Protein AF-A0A1E4FA05-F1 (afdb_monomer)

Structure (mmCIF, N/CA/C/O backbone):
data_AF-A0A1E4FA05-F1
#
_entry.id   AF-A0A1E4FA05-F1
#
loop_
_atom_site.group_PDB
_atom_site.id
_atom_site.type_symbol
_atom_site.label_atom_id
_atom_site.label_alt_id
_atom_site.label_comp_id
_atom_site.label_asym_id
_atom_site.label_entity_id
_atom_site.label_seq_id
_atom_site.pdbx_PDB_ins_code
_atom_site.Cartn_x
_atom_site.Cartn_y
_atom_site.Cartn_z
_atom_site.occupancy
_atom_site.B_iso_or_equiv
_atom_site.auth_seq_id
_atom_site.auth_comp_id
_atom_site.auth_asym_id
_atom_site.auth_atom_id
_atom_site.pdbx_PDB_model_num
ATOM 1 N N . MET A 1 1 ? 13.348 -15.267 -19.308 1.00 43.72 1 MET A N 1
ATOM 2 C CA . MET A 1 1 ? 12.447 -14.353 -20.042 1.00 43.72 1 MET A CA 1
ATOM 3 C C . MET A 1 1 ? 11.616 -13.622 -19.008 1.00 43.72 1 MET A C 1
ATOM 5 O O . MET A 1 1 ? 10.873 -14.289 -18.301 1.00 43.72 1 MET A O 1
ATOM 9 N N . ASN A 1 2 ? 11.771 -12.304 -18.876 1.00 50.09 2 ASN A N 1
ATOM 10 C CA . ASN A 1 2 ? 10.857 -11.517 -18.050 1.00 50.09 2 ASN A CA 1
ATOM 11 C C . ASN A 1 2 ? 9.507 -11.439 -18.750 1.00 50.09 2 ASN A C 1
ATOM 13 O O . ASN A 1 2 ? 9.414 -10.921 -19.860 1.00 50.09 2 ASN A O 1
ATOM 17 N N . LEU A 1 3 ? 8.483 -11.995 -18.111 1.00 66.06 3 LEU A N 1
ATOM 18 C CA . LEU A 1 3 ? 7.109 -11.980 -18.610 1.00 66.06 3 LEU A CA 1
ATOM 19 C C . LEU A 1 3 ? 6.397 -10.646 -18.332 1.00 66.06 3 LEU A C 1
ATOM 21 O O . LEU A 1 3 ? 5.306 -10.426 -18.853 1.00 66.06 3 LEU A O 1
ATOM 25 N N . HIS A 1 4 ? 7.005 -9.751 -17.546 1.00 74.75 4 HIS A N 1
ATOM 26 C CA . HIS A 1 4 ? 6.393 -8.495 -17.121 1.00 74.75 4 HIS A CA 1
ATOM 27 C C . HIS A 1 4 ? 7.036 -7.281 -17.803 1.00 74.75 4 HIS A C 1
ATOM 29 O O . HIS A 1 4 ? 8.254 -7.254 -17.997 1.00 74.75 4 HIS A O 1
ATOM 35 N N . PRO A 1 5 ? 6.229 -6.272 -18.187 1.00 79.50 5 PRO A N 1
ATOM 36 C CA . PRO A 1 5 ? 6.734 -5.076 -18.844 1.00 79.50 5 PRO A CA 1
ATOM 37 C C . PRO A 1 5 ? 7.688 -4.306 -17.920 1.00 79.50 5 PRO A C 1
ATOM 39 O O . PRO A 1 5 ? 7.493 -4.314 -16.702 1.00 79.50 5 PRO A O 1
ATOM 42 N N . PRO A 1 6 ? 8.690 -3.607 -18.480 1.00 86.06 6 PRO A N 1
ATOM 43 C CA . PRO A 1 6 ? 9.590 -2.796 -17.681 1.00 86.06 6 PRO A CA 1
ATOM 44 C C . PRO A 1 6 ? 8.830 -1.674 -16.958 1.00 86.06 6 PRO A C 1
ATOM 46 O O . PRO A 1 6 ? 7.939 -1.027 -17.523 1.00 86.06 6 PRO A O 1
ATOM 49 N N . LEU A 1 7 ? 9.195 -1.429 -15.704 1.00 88.94 7 LEU A N 1
ATOM 50 C CA . LEU A 1 7 ? 8.669 -0.360 -14.877 1.00 88.94 7 LEU A CA 1
ATOM 51 C C . LEU A 1 7 ? 9.199 0.978 -15.385 1.00 88.94 7 LEU A C 1
ATOM 53 O O . LEU A 1 7 ? 10.397 1.193 -15.548 1.00 88.94 7 LEU A O 1
ATOM 57 N N . SER A 1 8 ? 8.282 1.917 -15.609 1.00 91.00 8 SER A N 1
ATOM 58 C CA . SER A 1 8 ? 8.670 3.302 -15.879 1.00 91.00 8 SER A CA 1
ATOM 59 C C . SER A 1 8 ? 9.271 3.950 -14.620 1.00 91.00 8 SER A C 1
ATOM 61 O O . SER A 1 8 ? 8.895 3.562 -13.510 1.00 91.00 8 SER A O 1
ATOM 63 N N . PRO A 1 9 ? 10.089 5.013 -14.745 1.00 89.75 9 PRO A N 1
ATOM 64 C CA . PRO A 1 9 ? 10.597 5.761 -13.589 1.00 89.75 9 PRO A CA 1
ATOM 65 C C . PRO A 1 9 ? 9.492 6.228 -12.629 1.00 89.75 9 PRO A C 1
ATOM 67 O O . PRO A 1 9 ? 9.655 6.221 -11.412 1.00 89.75 9 PRO A O 1
ATOM 70 N N . ARG A 1 10 ? 8.315 6.572 -13.170 1.00 90.50 10 ARG A N 1
ATOM 71 C CA . ARG A 1 10 ? 7.137 6.935 -12.374 1.00 90.50 10 ARG A CA 1
ATOM 72 C C . ARG A 1 10 ? 6.572 5.752 -11.585 1.00 90.50 10 ARG A C 1
ATOM 74 O O . ARG A 1 10 ? 6.133 5.949 -10.456 1.00 90.50 10 ARG A O 1
ATOM 81 N N . ALA A 1 11 ? 6.555 4.556 -12.171 1.00 90.94 11 ALA A N 1
ATOM 82 C CA . ALA A 1 11 ? 6.106 3.346 -11.487 1.00 90.94 11 ALA A CA 1
ATOM 83 C C . ALA A 1 11 ? 7.082 2.947 -10.372 1.00 90.94 11 ALA A C 1
ATOM 85 O O . ALA A 1 11 ? 6.628 2.645 -9.276 1.00 90.94 11 ALA A O 1
ATOM 86 N N . LEU A 1 12 ? 8.394 3.058 -10.611 1.00 91.94 12 LEU A N 1
ATOM 87 C CA . LEU A 1 12 ? 9.427 2.843 -9.591 1.00 91.94 12 LEU A CA 1
ATOM 88 C C . LEU A 1 12 ? 9.263 3.804 -8.406 1.00 91.94 12 LEU A C 1
ATOM 90 O O . LEU A 1 12 ? 9.157 3.370 -7.264 1.00 91.94 12 LEU A O 1
ATOM 94 N N . ALA A 1 13 ? 9.146 5.109 -8.670 1.00 90.44 13 ALA A N 1
ATOM 95 C CA . ALA A 1 13 ? 8.904 6.096 -7.618 1.00 90.44 13 ALA A CA 1
ATOM 96 C C . ALA A 1 13 ? 7.572 5.857 -6.881 1.00 90.44 13 ALA A C 1
ATOM 98 O O . ALA A 1 13 ? 7.475 6.070 -5.673 1.00 90.44 13 ALA A O 1
ATOM 99 N N . GLY A 1 14 ? 6.536 5.417 -7.604 1.00 91.88 14 GLY A N 1
ATOM 100 C CA . GLY A 1 14 ? 5.247 5.042 -7.024 1.00 91.88 14 GLY A CA 1
ATOM 101 C C . GLY A 1 14 ? 5.350 3.831 -6.098 1.00 91.88 14 GLY A C 1
ATOM 102 O O . GLY A 1 14 ? 4.771 3.852 -5.015 1.00 91.88 14 GLY A O 1
ATOM 103 N N . TYR A 1 15 ? 6.119 2.820 -6.500 1.00 94.00 15 TYR A N 1
ATOM 104 C CA . TYR A 1 15 ? 6.408 1.634 -5.705 1.00 94.00 15 TYR A CA 1
ATOM 105 C C . TYR A 1 15 ? 7.166 1.981 -4.418 1.00 94.00 15 TYR A C 1
ATOM 107 O O . TYR A 1 15 ? 6.700 1.610 -3.345 1.00 94.00 15 TYR A O 1
ATOM 115 N N . TRP A 1 16 ? 8.253 2.758 -4.487 1.00 92.62 16 TRP A N 1
ATOM 116 C CA . TRP A 1 16 ? 9.019 3.122 -3.287 1.00 92.62 16 TRP A CA 1
ATOM 117 C C . TRP A 1 16 ? 8.167 3.882 -2.268 1.00 92.62 16 TRP A C 1
ATOM 119 O O . TRP A 1 16 ? 8.150 3.539 -1.090 1.00 92.62 16 TRP A O 1
ATOM 129 N N . ARG A 1 17 ? 7.373 4.858 -2.729 1.00 92.56 17 ARG A N 1
ATOM 130 C CA . ARG A 1 17 ? 6.427 5.583 -1.865 1.00 92.56 17 ARG A CA 1
ATOM 131 C C . ARG A 1 17 ? 5.381 4.662 -1.247 1.00 92.56 17 ARG A C 1
ATOM 133 O O . ARG A 1 17 ? 5.028 4.838 -0.088 1.00 92.56 17 ARG A O 1
ATOM 140 N N . LEU A 1 18 ? 4.856 3.714 -2.026 1.00 94.75 18 LEU A N 1
ATOM 141 C CA . LEU A 1 18 ? 3.887 2.743 -1.528 1.00 94.75 18 LEU A CA 1
ATOM 142 C C . LEU A 1 18 ? 4.509 1.850 -0.451 1.00 94.75 18 LEU A C 1
ATOM 144 O O . LEU A 1 18 ? 3.862 1.604 0.561 1.00 94.75 18 LEU A O 1
ATOM 148 N N . ARG A 1 19 ? 5.751 1.403 -0.655 1.00 94.56 19 ARG A N 1
ATOM 149 C CA . ARG A 1 19 ? 6.468 0.546 0.286 1.00 94.56 19 ARG A CA 1
ATOM 150 C C . ARG A 1 19 ? 6.704 1.225 1.632 1.00 94.56 19 ARG A C 1
ATOM 152 O O . ARG A 1 19 ? 6.283 0.665 2.633 1.00 94.56 19 ARG A O 1
ATOM 159 N N . VAL A 1 20 ? 7.228 2.457 1.644 1.00 94.62 20 VAL A N 1
ATOM 160 C CA . VAL A 1 20 ? 7.412 3.242 2.887 1.00 94.62 20 VAL A CA 1
ATOM 161 C C . VAL A 1 20 ? 6.122 3.314 3.710 1.00 94.62 20 VAL A C 1
ATOM 163 O O . VAL A 1 20 ? 6.132 3.109 4.918 1.00 94.62 20 VAL A O 1
ATOM 166 N N . GLU A 1 21 ? 4.993 3.591 3.059 1.00 94.81 21 GLU A N 1
ATOM 167 C CA . GLU A 1 21 ? 3.702 3.749 3.738 1.00 94.81 21 GLU A CA 1
ATOM 168 C C . GLU A 1 21 ? 3.164 2.419 4.288 1.00 94.81 21 GLU A C 1
ATOM 170 O O . GLU A 1 21 ? 2.607 2.368 5.385 1.00 94.81 21 GLU A O 1
ATOM 175 N N . VAL A 1 22 ? 3.332 1.326 3.538 1.00 95.31 22 VAL A N 1
ATOM 176 C CA . VAL A 1 22 ? 2.930 -0.014 3.990 1.00 95.31 22 VAL A CA 1
ATOM 177 C C . VAL A 1 22 ? 3.798 -0.473 5.162 1.00 95.31 22 VAL A C 1
ATOM 179 O O . VAL A 1 22 ? 3.251 -0.994 6.135 1.00 95.31 22 VAL A O 1
ATOM 182 N N . ASP A 1 23 ? 5.106 -0.223 5.111 1.00 94.50 23 ASP A N 1
ATOM 183 C CA . ASP A 1 23 ? 6.044 -0.559 6.186 1.00 94.50 23 ASP A CA 1
ATOM 184 C C . ASP A 1 23 ? 5.759 0.271 7.450 1.00 94.50 23 ASP A C 1
ATOM 186 O O . ASP A 1 23 ? 5.759 -0.264 8.558 1.00 94.50 23 ASP A O 1
ATOM 190 N N . ALA A 1 24 ? 5.398 1.551 7.300 1.00 93.31 24 ALA A N 1
ATOM 191 C CA . ALA A 1 24 ? 4.965 2.396 8.413 1.00 93.31 24 ALA A CA 1
ATOM 192 C C . ALA A 1 24 ? 3.676 1.884 9.081 1.00 93.31 24 ALA A C 1
ATOM 194 O O . ALA A 1 24 ? 3.544 1.926 10.304 1.00 93.31 24 ALA A O 1
ATOM 195 N N . PHE A 1 25 ? 2.712 1.372 8.310 1.00 92.75 25 PHE A N 1
ATOM 196 C CA . PHE A 1 25 ? 1.532 0.740 8.902 1.00 92.75 25 PHE A CA 1
ATOM 197 C C . PHE A 1 25 ? 1.860 -0.594 9.575 1.00 92.75 25 PHE A C 1
ATOM 199 O O . PHE A 1 25 ? 1.314 -0.879 10.642 1.00 92.75 25 PHE A O 1
ATOM 206 N N . ALA A 1 26 ? 2.735 -1.402 8.975 1.00 92.19 26 ALA A N 1
ATOM 207 C CA . ALA A 1 26 ? 3.156 -2.679 9.538 1.00 92.19 26 ALA A CA 1
ATOM 208 C C . ALA A 1 26 ? 3.887 -2.496 10.879 1.00 92.19 26 ALA A C 1
ATOM 210 O O . ALA A 1 26 ? 3.526 -3.157 11.852 1.00 92.19 26 ALA A O 1
ATOM 211 N N . SER A 1 27 ? 4.816 -1.539 10.978 1.00 90.88 27 SER A N 1
ATOM 212 C CA . SER A 1 27 ? 5.554 -1.268 12.221 1.00 90.88 27 SER A CA 1
ATOM 213 C C . SER A 1 27 ? 4.633 -0.849 13.369 1.00 90.88 27 SER A C 1
ATOM 215 O O . SER A 1 27 ? 4.761 -1.333 14.491 1.00 90.88 27 SER A O 1
ATOM 217 N N . VAL A 1 28 ? 3.611 -0.031 13.093 1.00 87.62 28 VAL A N 1
ATOM 218 C CA . VAL A 1 28 ? 2.603 0.347 14.098 1.00 87.62 28 VAL A CA 1
ATOM 219 C C . VAL A 1 28 ? 1.834 -0.873 14.621 1.00 87.62 28 VAL A C 1
ATOM 221 O O . VAL A 1 28 ? 1.500 -0.926 15.810 1.00 87.62 28 VAL A O 1
ATOM 224 N N . LEU A 1 29 ? 1.546 -1.852 13.759 1.00 87.81 29 LEU A N 1
ATOM 225 C CA . LEU A 1 29 ? 0.867 -3.087 14.154 1.00 87.81 29 LEU A CA 1
ATOM 226 C C . LEU A 1 29 ? 1.753 -3.995 15.011 1.00 87.81 29 LEU A C 1
ATOM 228 O O . LEU A 1 29 ? 1.245 -4.607 15.954 1.00 87.81 29 LEU A O 1
ATOM 232 N N . GLU A 1 30 ? 3.046 -4.060 14.704 1.00 85.50 30 GLU A N 1
ATOM 233 C CA . GLU A 1 30 ? 4.023 -4.883 15.421 1.00 85.50 30 GLU A CA 1
ATOM 234 C C . GLU A 1 30 ? 4.372 -4.290 16.794 1.00 85.50 30 GLU A C 1
ATOM 236 O O . GLU A 1 30 ? 4.284 -4.988 17.809 1.00 85.50 30 GLU A O 1
ATOM 241 N N . ASP A 1 31 ? 4.664 -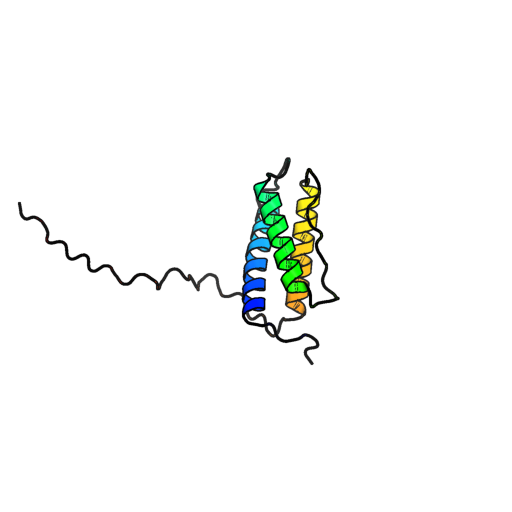2.988 16.851 1.00 80.75 31 ASP A N 1
ATOM 242 C CA . ASP A 1 31 ? 5.212 -2.342 18.047 1.00 80.75 31 ASP A CA 1
ATOM 243 C C . ASP A 1 31 ? 4.148 -1.911 19.058 1.00 80.75 31 ASP A C 1
ATOM 245 O O . ASP A 1 31 ? 4.375 -1.940 20.270 1.00 80.75 31 ASP A O 1
ATOM 249 N N . ARG A 1 32 ? 2.982 -1.449 18.583 1.00 77.38 32 ARG A N 1
ATOM 250 C CA . ARG A 1 32 ? 2.044 -0.690 19.432 1.00 77.38 32 ARG A CA 1
ATOM 251 C C . ARG A 1 32 ? 0.722 -1.375 19.721 1.00 77.38 32 ARG A C 1
ATOM 253 O O . ARG A 1 32 ? -0.020 -0.855 20.551 1.00 77.38 32 ARG A O 1
ATOM 260 N N . LYS A 1 33 ? 0.426 -2.510 19.074 1.00 75.31 33 LYS A N 1
ATOM 261 C CA . LYS A 1 33 ? -0.843 -3.260 19.208 1.00 75.31 33 LYS A CA 1
ATOM 262 C C . LYS A 1 33 ? -2.050 -2.314 19.344 1.00 75.31 33 LYS A C 1
ATOM 264 O O . LYS A 1 33 ? -2.662 -2.252 20.416 1.00 75.31 33 LYS A O 1
ATOM 269 N N . PRO A 1 34 ? -2.360 -1.529 18.296 1.00 74.88 34 PRO A N 1
ATOM 270 C CA . PRO A 1 34 ? -3.356 -0.472 18.398 1.00 74.88 34 PRO A CA 1
ATOM 271 C C . PRO A 1 34 ? -4.708 -1.046 18.830 1.00 74.88 34 PRO A C 1
ATOM 273 O O . PRO A 1 34 ? -5.082 -2.149 18.427 1.00 74.88 34 PRO A O 1
ATOM 276 N N . SER A 1 35 ? -5.442 -0.299 19.654 1.00 79.75 35 SER A N 1
ATOM 277 C CA . SER A 1 35 ? -6.766 -0.692 20.141 1.00 79.75 35 SER A CA 1
ATOM 278 C C . SER A 1 35 ? -7.757 0.464 20.019 1.00 79.75 35 SER A C 1
ATOM 280 O O . SER A 1 35 ? -7.368 1.631 20.042 1.00 79.75 35 SER A O 1
ATOM 282 N N . GLY A 1 36 ? -9.042 0.127 19.889 1.00 78.25 36 GLY A N 1
ATOM 283 C CA . GLY A 1 36 ? -10.127 1.096 19.731 1.00 78.25 36 GLY A CA 1
ATOM 284 C C . GLY A 1 36 ? -10.557 1.314 18.278 1.00 78.25 36 GLY A C 1
ATOM 285 O O . GLY A 1 36 ? -10.246 0.522 17.388 1.00 78.25 36 GLY A O 1
ATOM 286 N N . ALA A 1 37 ? -11.341 2.370 18.063 1.00 81.12 37 ALA A N 1
ATOM 287 C CA . ALA A 1 37 ? -11.780 2.778 16.733 1.00 81.12 37 ALA A CA 1
ATOM 288 C C . ALA A 1 37 ? -10.651 3.509 15.999 1.00 81.12 37 ALA A C 1
ATOM 290 O O . ALA A 1 37 ? -9.920 4.298 16.601 1.00 81.12 37 ALA A O 1
ATOM 291 N N . LEU A 1 38 ? -10.533 3.282 14.692 1.00 85.31 38 LEU A N 1
ATOM 292 C CA . LEU A 1 38 ? -9.580 4.018 13.872 1.00 85.31 38 LEU A CA 1
ATOM 293 C C . LEU A 1 38 ? -10.035 5.462 13.696 1.00 85.31 38 LEU A C 1
ATOM 295 O O . LEU A 1 38 ? -11.194 5.735 13.379 1.00 85.31 38 LEU A O 1
ATOM 299 N N . GLY A 1 39 ? -9.095 6.387 13.866 1.00 86.94 39 GLY A N 1
ATOM 300 C CA . GLY A 1 39 ? -9.332 7.790 13.568 1.00 86.94 39 GLY A CA 1
ATOM 301 C C . GLY A 1 39 ? -9.531 8.015 12.070 1.00 86.94 39 GLY A C 1
ATOM 302 O O . GLY A 1 39 ? -8.945 7.322 11.237 1.00 86.94 39 GLY A O 1
ATOM 303 N N . HIS A 1 40 ? -10.308 9.045 11.732 1.00 87.94 40 HIS A N 1
ATOM 304 C CA . HIS A 1 40 ? -10.515 9.474 10.349 1.00 87.94 40 HIS A CA 1
ATOM 305 C C . HIS A 1 40 ? -9.201 9.663 9.556 1.00 87.94 40 HIS A C 1
ATOM 307 O O . HIS A 1 40 ? -9.122 9.118 8.456 1.00 87.94 40 HIS A O 1
ATOM 313 N N . PRO A 1 41 ? -8.129 10.275 10.110 1.00 89.88 41 PRO A N 1
ATOM 314 C CA . PRO A 1 41 ? -6.863 10.421 9.382 1.00 89.88 41 PRO A CA 1
ATOM 315 C C . PRO A 1 41 ? -6.218 9.085 8.986 1.00 89.88 41 PRO A C 1
ATOM 317 O O . PRO A 1 41 ? -5.643 8.963 7.908 1.00 89.88 41 PRO A O 1
ATOM 320 N N . THR A 1 42 ? -6.330 8.055 9.833 1.00 89.69 42 THR A N 1
ATOM 321 C CA . THR A 1 42 ? -5.807 6.714 9.528 1.00 89.69 42 THR A CA 1
ATOM 322 C C . THR A 1 42 ? -6.581 6.073 8.381 1.00 89.69 42 THR A C 1
ATOM 324 O O . THR A 1 42 ? -5.984 5.435 7.516 1.00 89.69 42 THR A O 1
ATOM 327 N N . ILE A 1 43 ? -7.903 6.265 8.349 1.00 90.38 43 ILE A N 1
ATOM 328 C CA . ILE A 1 43 ? -8.766 5.759 7.276 1.00 90.38 43 ILE A CA 1
ATOM 329 C C . ILE A 1 43 ? -8.425 6.451 5.950 1.00 90.38 43 ILE A C 1
ATOM 331 O O . ILE A 1 43 ? -8.235 5.768 4.945 1.00 90.38 43 ILE A O 1
ATOM 335 N N . GLU A 1 44 ? -8.275 7.779 5.944 1.00 91.44 44 GLU A N 1
ATOM 336 C CA . GLU A 1 44 ? -7.882 8.539 4.747 1.00 91.44 44 GLU A CA 1
ATOM 337 C C . GLU A 1 44 ? -6.500 8.119 4.223 1.00 91.44 44 GLU A C 1
ATOM 339 O O . GLU A 1 44 ? -6.309 7.937 3.014 1.00 91.44 44 GLU A O 1
ATOM 344 N N . ALA A 1 45 ? -5.536 7.920 5.128 1.00 92.31 45 ALA A N 1
ATOM 345 C CA . ALA A 1 45 ? -4.201 7.447 4.779 1.00 92.31 45 ALA A CA 1
ATOM 346 C C . ALA A 1 45 ? -4.252 6.041 4.158 1.00 92.31 45 ALA A C 1
ATOM 348 O O . ALA A 1 45 ? -3.666 5.811 3.095 1.00 92.31 45 ALA A O 1
ATOM 349 N N . LEU A 1 46 ? -5.021 5.123 4.752 1.00 92.75 46 LEU A N 1
ATOM 350 C CA . LEU A 1 46 ? -5.214 3.776 4.217 1.00 92.75 46 LEU A CA 1
ATOM 351 C C . LEU A 1 46 ? -5.887 3.804 2.838 1.00 92.75 46 LEU A C 1
ATOM 353 O O . LEU A 1 46 ? -5.457 3.102 1.924 1.00 92.75 46 LEU A O 1
ATOM 357 N N . GLU A 1 47 ? -6.896 4.653 2.640 1.00 93.38 47 GLU A N 1
ATOM 358 C CA . GLU A 1 47 ? -7.554 4.818 1.343 1.00 93.38 47 GLU A CA 1
ATOM 359 C C . GLU A 1 47 ? -6.592 5.371 0.277 1.00 93.38 47 GLU A C 1
ATOM 361 O O . GLU A 1 47 ? -6.604 4.944 -0.882 1.00 93.38 47 GLU A O 1
ATOM 366 N N . SER A 1 48 ? -5.736 6.324 0.650 1.00 93.44 48 SER A N 1
ATOM 367 C CA . SER A 1 48 ? -4.682 6.854 -0.221 1.00 93.44 48 SER A CA 1
ATOM 368 C C . SER A 1 48 ? -3.697 5.758 -0.646 1.00 93.44 48 SER A C 1
ATOM 370 O O . SER A 1 48 ? -3.373 5.632 -1.831 1.00 93.44 48 SER A O 1
ATOM 372 N N . VAL A 1 49 ? -3.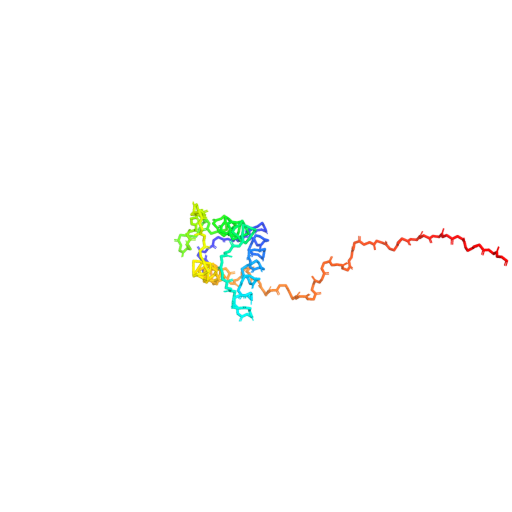289 4.898 0.292 1.00 95.31 49 VAL A N 1
ATOM 373 C CA . VAL A 1 49 ? -2.430 3.737 0.025 1.00 95.31 49 VAL A CA 1
ATOM 374 C C . VAL A 1 49 ? -3.112 2.727 -0.898 1.00 95.31 49 VAL A C 1
ATOM 376 O O . VAL A 1 49 ? -2.516 2.348 -1.906 1.00 95.31 49 VAL A O 1
ATOM 379 N N . CYS A 1 50 ? -4.375 2.368 -0.653 1.00 95.31 50 CYS A N 1
ATOM 380 C CA . CYS A 1 50 ? -5.147 1.484 -1.534 1.00 95.31 50 CYS A CA 1
ATOM 381 C C . CYS A 1 50 ? -5.253 2.038 -2.965 1.00 95.31 50 CYS A C 1
ATOM 383 O O . CYS A 1 50 ? -5.058 1.305 -3.937 1.00 95.31 50 CYS A O 1
ATOM 385 N N . ARG A 1 51 ? -5.503 3.345 -3.122 1.00 94.81 51 ARG A N 1
ATOM 386 C CA . ARG A 1 51 ? -5.550 4.000 -4.442 1.00 94.81 51 ARG A CA 1
ATOM 387 C C . ARG A 1 51 ? -4.209 3.931 -5.169 1.00 94.81 51 ARG A C 1
ATOM 389 O O . ARG A 1 51 ? -4.182 3.623 -6.361 1.00 94.81 51 ARG A O 1
ATOM 396 N N . ARG A 1 52 ? -3.098 4.176 -4.466 1.00 94.88 52 ARG A N 1
ATOM 397 C CA . ARG A 1 52 ? -1.744 4.059 -5.034 1.00 94.88 52 ARG A CA 1
ATOM 398 C C . ARG A 1 52 ? -1.412 2.621 -5.425 1.00 94.88 52 ARG A C 1
ATOM 400 O O . ARG A 1 52 ? -0.917 2.411 -6.530 1.00 94.88 52 ARG A O 1
ATOM 407 N N . ALA A 1 53 ? -1.745 1.652 -4.573 1.00 96.19 53 ALA A N 1
ATOM 408 C CA . ALA A 1 53 ? -1.584 0.230 -4.858 1.00 96.19 53 ALA A CA 1
ATOM 409 C C . ALA A 1 53 ? -2.341 -0.167 -6.132 1.00 96.19 53 ALA A C 1
ATOM 411 O O . ALA A 1 53 ? -1.743 -0.695 -7.061 1.00 96.19 53 ALA A O 1
ATOM 412 N N . ASN A 1 54 ? -3.622 0.193 -6.245 1.00 95.75 54 ASN A N 1
ATOM 413 C CA . ASN A 1 54 ? -4.420 -0.082 -7.442 1.00 95.75 54 ASN A CA 1
ATOM 414 C C . ASN A 1 54 ? -3.840 0.554 -8.711 1.00 95.75 54 ASN A C 1
ATOM 416 O O . ASN A 1 54 ? -3.837 -0.075 -9.767 1.00 95.75 54 ASN A O 1
ATOM 420 N N . ALA A 1 55 ? -3.348 1.793 -8.624 1.00 93.50 55 ALA A N 1
ATOM 421 C CA . ALA A 1 55 ? -2.728 2.468 -9.760 1.00 93.50 55 ALA A CA 1
ATOM 422 C C . ALA A 1 55 ? -1.428 1.776 -10.202 1.00 93.50 55 ALA A C 1
ATOM 424 O O . ALA A 1 55 ? -1.166 1.683 -11.400 1.00 93.50 55 ALA A O 1
ATOM 425 N N . LEU A 1 56 ? -0.634 1.269 -9.255 1.00 93.69 56 LEU A N 1
ATOM 426 C CA . LEU A 1 56 ? 0.586 0.517 -9.544 1.00 93.69 56 LEU A CA 1
ATOM 427 C C . LEU A 1 56 ? 0.266 -0.869 -10.125 1.00 93.69 56 LEU A C 1
ATOM 429 O O . LEU A 1 56 ? 0.847 -1.277 -11.127 1.00 93.69 56 LEU A O 1
ATOM 433 N N . PHE A 1 57 ? -0.702 -1.566 -9.536 1.00 93.81 57 PHE A N 1
ATOM 434 C CA . PHE A 1 57 ? -1.049 -2.947 -9.868 1.00 93.81 57 PHE A CA 1
ATOM 435 C C . PHE A 1 57 ? -1.985 -3.077 -11.072 1.00 93.81 57 PHE A C 1
ATOM 437 O O . PHE A 1 57 ? -2.225 -4.187 -11.529 1.00 93.81 57 PHE A O 1
ATOM 444 N N . CYS A 1 58 ? -2.489 -1.975 -11.638 1.00 90.62 58 CYS A N 1
ATOM 445 C CA . CYS A 1 58 ? -3.521 -2.009 -12.683 1.00 90.62 58 CYS A CA 1
ATOM 446 C C . CYS A 1 58 ? -3.162 -2.831 -13.936 1.00 90.62 58 CYS A C 1
ATOM 448 O O . CYS A 1 58 ? -4.056 -3.249 -14.667 1.00 90.62 58 CYS A O 1
ATOM 450 N N . ARG A 1 59 ? -1.869 -3.065 -14.199 1.00 86.69 59 ARG A N 1
ATOM 451 C CA . ARG A 1 59 ? -1.373 -3.855 -15.340 1.00 86.69 59 ARG A CA 1
ATOM 452 C C . ARG A 1 59 ? -1.027 -5.307 -14.984 1.00 86.69 59 ARG A C 1
ATOM 454 O O . ARG A 1 59 ? -0.544 -6.036 -15.846 1.00 86.69 59 ARG A O 1
ATOM 461 N N . HIS A 1 60 ? -1.269 -5.720 -13.743 1.00 88.94 60 HIS A N 1
ATOM 462 C CA . HIS A 1 60 ? -0.907 -7.026 -13.200 1.00 88.94 60 HIS A CA 1
ATOM 463 C C . HIS A 1 60 ? -2.171 -7.795 -12.822 1.00 88.94 60 HIS A C 1
ATOM 465 O O . HIS A 1 60 ? -2.764 -7.564 -11.772 1.00 88.94 60 HIS A O 1
ATOM 471 N N . ALA A 1 61 ? -2.591 -8.718 -13.689 1.00 87.19 61 ALA A N 1
ATOM 472 C CA . ALA A 1 61 ? -3.803 -9.510 -13.471 1.00 87.19 61 ALA A CA 1
ATOM 473 C C . ALA A 1 61 ? -3.705 -10.462 -12.263 1.00 87.19 61 ALA A C 1
ATOM 475 O O . ALA A 1 61 ? -4.727 -10.915 -11.758 1.00 87.19 61 ALA A O 1
ATOM 476 N N . ASP A 1 62 ? -2.491 -10.776 -11.806 1.00 87.88 62 ASP A N 1
ATOM 477 C CA . ASP A 1 62 ? -2.230 -11.637 -10.653 1.00 87.88 62 ASP A CA 1
ATOM 478 C C . ASP A 1 62 ? -2.149 -10.874 -9.319 1.00 87.88 62 ASP A C 1
ATOM 480 O O . ASP A 1 62 ? -1.983 -11.496 -8.268 1.00 87.88 62 ASP A O 1
ATOM 484 N N . LEU A 1 63 ? -2.290 -9.544 -9.341 1.00 93.69 63 LEU A N 1
ATOM 485 C CA . LEU A 1 63 ? -2.296 -8.707 -8.144 1.00 93.69 63 LEU A CA 1
ATOM 486 C C . LEU A 1 63 ? -3.718 -8.296 -7.737 1.00 93.69 63 LEU A C 1
ATOM 488 O O . LEU A 1 63 ? -4.591 -8.104 -8.585 1.00 93.69 63 LEU A O 1
ATOM 492 N N . PRO A 1 64 ? -3.979 -8.158 -6.424 1.00 94.75 64 PRO A N 1
ATOM 493 C CA . PRO A 1 64 ? -5.309 -7.837 -5.938 1.00 94.75 64 PRO A CA 1
ATOM 494 C C . PRO A 1 64 ? -5.695 -6.386 -6.235 1.00 94.75 64 PRO A C 1
ATOM 496 O O . PRO A 1 64 ? -4.875 -5.470 -6.173 1.00 94.75 64 PRO A O 1
ATOM 499 N N . HIS A 1 65 ? -6.994 -6.180 -6.444 1.00 95.00 65 HIS A N 1
ATOM 500 C CA . HIS A 1 65 ? -7.624 -4.867 -6.388 1.00 95.00 65 HIS A CA 1
ATOM 501 C C . HIS A 1 65 ? -8.153 -4.587 -4.972 1.00 95.00 65 HIS A C 1
ATOM 503 O O . HIS A 1 65 ? -8.762 -5.456 -4.338 1.00 95.00 65 HIS A O 1
ATOM 509 N N . PHE A 1 66 ? -7.949 -3.365 -4.484 1.00 93.75 66 PHE A N 1
ATOM 510 C CA . PHE A 1 66 ? -8.418 -2.898 -3.181 1.00 93.75 66 PHE A CA 1
ATOM 511 C C . PHE A 1 66 ? -9.613 -1.962 -3.362 1.00 93.75 66 PHE A C 1
ATOM 513 O O . PHE A 1 66 ? -9.483 -0.897 -3.962 1.00 93.75 66 PHE A O 1
ATOM 520 N N . ALA A 1 67 ? -10.780 -2.347 -2.850 1.00 88.75 67 ALA A N 1
ATOM 521 C CA . ALA A 1 67 ? -11.976 -1.514 -2.933 1.00 88.75 67 ALA A CA 1
ATOM 522 C C . ALA A 1 67 ? -11.822 -0.209 -2.130 1.00 88.75 67 ALA A C 1
ATOM 524 O O . ALA A 1 67 ? -11.062 -0.148 -1.160 1.00 88.75 67 ALA A O 1
ATOM 525 N N . ALA A 1 68 ? -12.573 0.823 -2.525 1.00 85.31 68 ALA A N 1
ATOM 526 C CA . ALA A 1 68 ? -12.681 2.049 -1.741 1.00 85.31 68 ALA A CA 1
ATOM 527 C C . ALA A 1 68 ? -13.264 1.744 -0.352 1.00 85.31 68 ALA A C 1
ATOM 529 O O . ALA A 1 68 ? -14.168 0.916 -0.211 1.00 85.31 68 ALA A O 1
ATOM 530 N N . LEU A 1 69 ? -12.747 2.420 0.673 1.00 85.62 69 LEU A N 1
ATOM 531 C CA . LEU A 1 69 ? -13.183 2.243 2.055 1.00 85.62 69 LEU A CA 1
ATOM 532 C C . LEU A 1 69 ? -14.479 3.040 2.267 1.00 85.62 69 LEU A C 1
ATOM 534 O O . LEU A 1 69 ? -14.464 4.148 2.782 1.00 85.62 69 LEU A O 1
ATOM 538 N N . THR A 1 70 ? -15.615 2.508 1.815 1.00 71.56 70 THR A N 1
ATOM 539 C CA . THR A 1 70 ? -16.919 3.202 1.892 1.00 71.56 70 THR A CA 1
ATOM 540 C C . THR A 1 70 ? -17.682 2.931 3.192 1.00 71.56 70 THR A C 1
ATOM 542 O O . THR A 1 70 ? -18.806 3.403 3.356 1.00 71.56 70 THR A O 1
ATOM 545 N N . ALA A 1 71 ? -17.126 2.124 4.099 1.00 64.88 71 ALA A N 1
ATOM 546 C CA . ALA A 1 71 ? -17.796 1.723 5.331 1.00 64.88 71 ALA A CA 1
ATOM 547 C C . ALA A 1 71 ? -17.691 2.819 6.414 1.00 64.88 71 ALA A C 1
ATOM 549 O O . ALA A 1 71 ? -16.617 3.394 6.590 1.00 64.88 71 ALA A O 1
ATOM 550 N N . PRO A 1 72 ? -18.767 3.081 7.184 1.00 61.59 72 PRO A N 1
ATOM 551 C CA . PRO A 1 72 ? -18.818 4.172 8.165 1.00 61.59 72 PRO A CA 1
ATOM 552 C C . PRO A 1 72 ? -17.898 3.972 9.379 1.00 61.59 72 PRO A C 1
ATOM 554 O O . PRO A 1 72 ? -17.660 4.918 10.124 1.00 61.59 72 PRO A O 1
ATOM 557 N N . ALA A 1 73 ? -17.370 2.764 9.586 1.00 66.88 73 ALA A N 1
ATOM 558 C CA . ALA A 1 73 ? -16.348 2.495 10.584 1.00 66.88 73 ALA A CA 1
ATOM 559 C C . ALA A 1 73 ? -15.490 1.314 10.126 1.00 66.88 73 ALA A C 1
ATOM 561 O O . ALA A 1 73 ? -15.990 0.199 9.982 1.00 66.88 73 ALA A O 1
ATOM 562 N N . LEU A 1 74 ? -14.203 1.567 9.901 1.00 81.12 74 LEU A N 1
ATOM 563 C CA . LEU A 1 74 ? -13.208 0.518 9.731 1.00 81.12 74 LEU A CA 1
ATOM 564 C C . LEU A 1 74 ? -12.750 0.099 11.133 1.00 81.12 74 LEU A C 1
ATOM 566 O O . LEU A 1 74 ? -12.289 0.944 11.907 1.00 81.12 74 LEU A O 1
ATOM 570 N N . ASN A 1 75 ? -12.923 -1.171 11.495 1.00 85.88 75 ASN A N 1
ATOM 571 C CA . ASN A 1 75 ? -12.466 -1.646 12.798 1.00 85.88 75 ASN A CA 1
ATOM 572 C C . ASN A 1 75 ? -10.978 -2.049 12.743 1.00 85.88 75 ASN A C 1
ATOM 574 O O . ASN A 1 75 ? -10.366 -2.143 11.677 1.00 85.88 75 ASN A O 1
ATOM 578 N N . GLN A 1 76 ? -10.378 -2.296 13.908 1.00 87.12 76 GLN A N 1
ATOM 579 C CA . GLN A 1 76 ? -8.962 -2.661 14.001 1.00 87.12 76 GLN A CA 1
ATOM 580 C C . GLN A 1 76 ? -8.626 -3.968 13.258 1.00 87.12 76 GLN A C 1
ATOM 582 O O . GLN A 1 76 ? -7.540 -4.087 12.694 1.00 87.12 76 GLN A O 1
ATOM 587 N N . ALA A 1 77 ? -9.538 -4.944 13.237 1.00 88.19 77 ALA A N 1
ATOM 588 C CA . ALA A 1 77 ? -9.322 -6.194 12.513 1.00 88.19 77 ALA A CA 1
ATOM 589 C C . ALA A 1 77 ? -9.308 -5.960 10.995 1.00 88.19 77 ALA A C 1
ATOM 591 O O . ALA A 1 77 ? -8.419 -6.470 10.314 1.00 88.19 77 ALA A O 1
ATOM 592 N N . ASP A 1 78 ? -10.220 -5.133 10.478 1.00 88.38 78 ASP A N 1
ATOM 593 C CA . ASP A 1 78 ? -10.250 -4.739 9.066 1.00 88.38 78 ASP A CA 1
ATOM 594 C C . ASP A 1 78 ? -8.941 -4.048 8.662 1.00 88.38 78 ASP A C 1
ATOM 596 O O . ASP A 1 78 ? -8.372 -4.355 7.613 1.00 88.38 78 ASP A O 1
ATOM 600 N N . PHE A 1 79 ? -8.425 -3.158 9.517 1.00 89.75 79 PHE A N 1
ATOM 601 C CA . PHE A 1 79 ? -7.140 -2.491 9.305 1.00 89.75 79 PHE A CA 1
ATOM 602 C C . PHE A 1 79 ? -5.978 -3.476 9.235 1.00 89.75 79 PHE A C 1
ATOM 604 O O . PHE A 1 79 ? -5.235 -3.4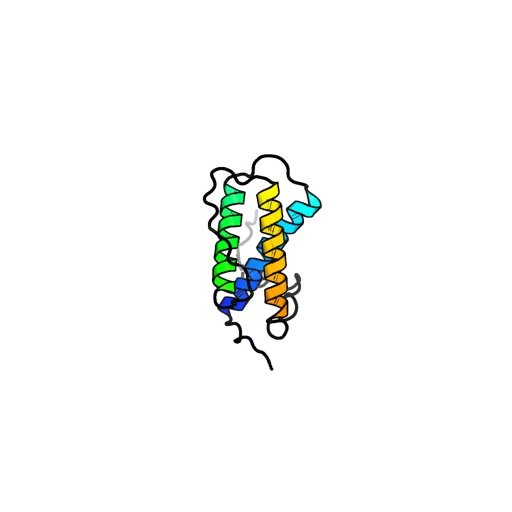64 8.256 1.00 89.75 79 PHE A O 1
ATOM 611 N N . ILE A 1 80 ? -5.853 -4.367 10.224 1.00 91.88 80 ILE A N 1
ATOM 612 C CA . ILE A 1 80 ? -4.797 -5.389 10.258 1.00 91.88 80 IL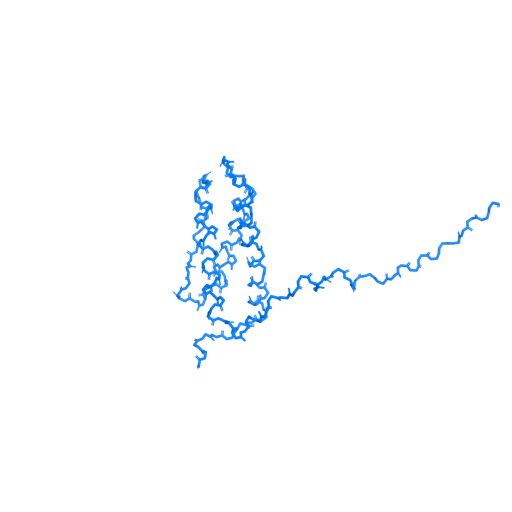E A CA 1
ATOM 613 C C . ILE A 1 80 ? -4.845 -6.250 8.992 1.00 91.88 80 ILE A C 1
ATOM 615 O O . ILE A 1 80 ? -3.819 -6.472 8.348 1.00 91.88 80 ILE A O 1
ATOM 619 N N . ILE A 1 81 ? -6.039 -6.704 8.603 1.00 92.19 81 ILE A N 1
ATOM 620 C CA . ILE A 1 81 ? -6.233 -7.525 7.405 1.00 92.19 81 ILE A CA 1
ATOM 621 C C . ILE A 1 81 ? -5.830 -6.749 6.147 1.00 92.19 81 ILE A C 1
ATOM 623 O O . ILE A 1 81 ? -5.145 -7.299 5.283 1.00 92.19 81 ILE A O 1
ATOM 627 N N . LEU A 1 82 ? -6.232 -5.483 6.019 1.00 93.38 82 LEU A N 1
ATOM 628 C CA . LEU A 1 82 ? -5.897 -4.662 4.856 1.00 93.38 82 LEU A CA 1
ATOM 629 C C . LEU A 1 82 ? -4.395 -4.403 4.747 1.00 93.38 82 LEU A C 1
ATOM 631 O O . LEU A 1 82 ? -3.840 -4.591 3.666 1.00 93.38 82 LEU A O 1
ATOM 635 N N . VAL A 1 83 ? -3.728 -4.051 5.848 1.00 94.50 83 VAL A N 1
ATOM 636 C CA . VAL A 1 83 ? -2.271 -3.843 5.878 1.00 94.50 83 VAL A CA 1
ATOM 637 C C . VAL A 1 83 ? -1.534 -5.137 5.523 1.00 94.50 83 VAL A C 1
ATOM 639 O O . VAL A 1 83 ? -0.656 -5.127 4.661 1.00 94.50 83 VAL A O 1
ATOM 642 N N . ALA A 1 84 ? -1.947 -6.280 6.079 1.00 95.19 84 ALA A N 1
ATOM 643 C CA . ALA A 1 84 ? -1.358 -7.576 5.742 1.00 95.19 84 ALA A CA 1
ATOM 644 C C . ALA A 1 84 ? -1.537 -7.935 4.254 1.00 95.19 84 ALA A C 1
ATOM 646 O O . ALA A 1 84 ? -0.604 -8.426 3.611 1.00 95.19 84 ALA A O 1
ATOM 647 N N . ARG A 1 85 ? -2.717 -7.662 3.679 1.00 96.31 85 ARG A N 1
ATOM 648 C CA . ARG A 1 85 ? -2.990 -7.870 2.246 1.00 96.31 85 ARG A CA 1
ATOM 649 C C . ARG A 1 85 ? -2.163 -6.942 1.360 1.00 96.31 85 ARG A C 1
ATOM 651 O O . ARG A 1 85 ? -1.669 -7.398 0.331 1.00 96.31 85 ARG A O 1
ATOM 658 N N . LEU A 1 86 ? -1.999 -5.677 1.748 1.00 96.62 86 LEU A N 1
ATOM 659 C CA . LEU A 1 86 ? -1.140 -4.716 1.052 1.00 96.62 86 LEU A CA 1
ATOM 660 C C . LEU A 1 86 ? 0.316 -5.189 1.052 1.00 96.62 86 LEU A C 1
ATOM 662 O O . LEU A 1 86 ? 0.919 -5.269 -0.015 1.00 96.62 86 LEU A O 1
ATOM 666 N N . GLY A 1 87 ? 0.845 -5.602 2.207 1.00 96.38 87 GLY A N 1
ATOM 667 C CA . GLY A 1 87 ? 2.203 -6.140 2.311 1.00 96.38 87 GLY A CA 1
ATOM 668 C C . GLY A 1 87 ? 2.407 -7.412 1.481 1.00 96.38 87 GLY A C 1
ATOM 669 O O . GLY A 1 87 ? 3.421 -7.561 0.803 1.00 96.38 87 GLY A O 1
ATOM 670 N N . ALA A 1 88 ? 1.430 -8.322 1.464 1.00 96.00 88 ALA A N 1
ATOM 671 C CA . ALA A 1 88 ? 1.493 -9.517 0.622 1.00 96.00 88 ALA A CA 1
ATOM 672 C C . ALA A 1 88 ? 1.473 -9.185 -0.881 1.00 96.00 88 ALA A C 1
ATOM 674 O O . ALA A 1 88 ? 2.247 -9.762 -1.645 1.00 96.00 88 ALA A O 1
ATOM 675 N N . ALA A 1 89 ? 0.620 -8.246 -1.302 1.00 96.31 89 ALA A N 1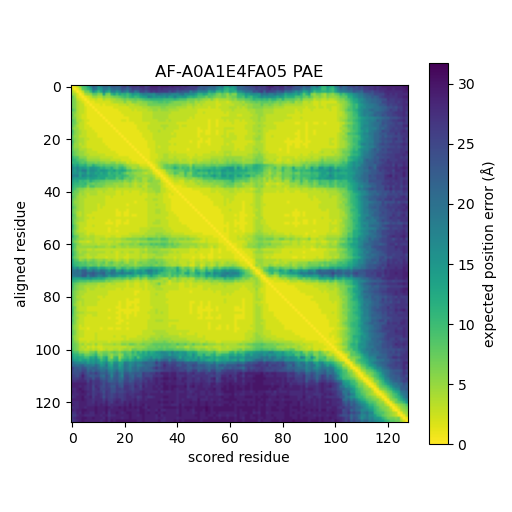
ATOM 676 C CA . ALA A 1 89 ? 0.559 -7.783 -2.687 1.00 96.31 89 ALA A CA 1
ATOM 677 C C . ALA A 1 89 ? 1.862 -7.096 -3.116 1.00 96.31 89 ALA A C 1
ATOM 679 O O . ALA A 1 89 ? 2.343 -7.330 -4.223 1.00 96.31 89 ALA A O 1
ATOM 680 N N . LEU A 1 90 ? 2.460 -6.304 -2.223 1.00 95.31 90 LEU A N 1
ATOM 681 C CA . LEU A 1 90 ? 3.728 -5.628 -2.463 1.00 95.31 90 LEU A CA 1
ATOM 682 C C . LEU A 1 90 ? 4.872 -6.632 -2.658 1.00 95.31 90 LEU A C 1
ATOM 684 O O . LEU A 1 90 ? 5.547 -6.573 -3.679 1.00 95.31 90 LEU A O 1
ATOM 688 N N . ARG A 1 91 ? 5.010 -7.630 -1.772 1.00 94.31 91 ARG A 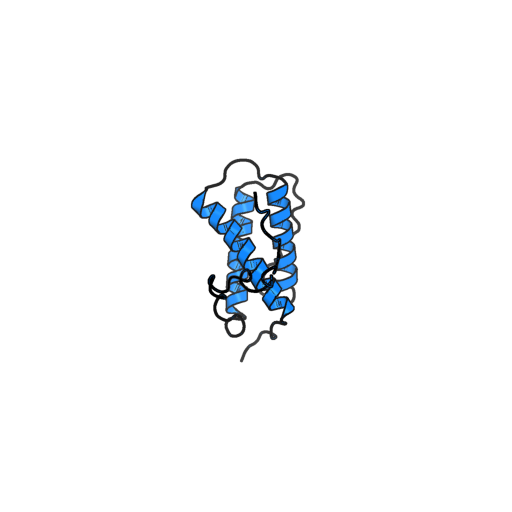N 1
ATOM 689 C CA . ARG A 1 91 ? 5.991 -8.724 -1.936 1.00 94.31 91 ARG A CA 1
ATOM 690 C C . ARG A 1 91 ? 5.790 -9.509 -3.229 1.00 94.31 91 ARG A C 1
ATOM 692 O O . ARG A 1 91 ? 6.746 -9.968 -3.851 1.00 94.31 91 ARG A O 1
ATOM 699 N N . ARG A 1 92 ? 4.535 -9.694 -3.646 1.00 93.88 92 ARG A N 1
ATOM 700 C CA . ARG A 1 92 ? 4.236 -10.347 -4.922 1.00 93.88 92 ARG A CA 1
ATOM 701 C C . ARG A 1 92 ? 4.708 -9.487 -6.092 1.00 93.88 92 ARG A C 1
ATOM 703 O O . ARG A 1 92 ? 5.381 -10.019 -6.963 1.00 93.88 92 ARG A O 1
ATOM 710 N N . PHE A 1 93 ? 4.403 -8.190 -6.091 1.00 93.38 93 PHE A N 1
ATOM 711 C CA . PHE A 1 93 ? 4.888 -7.244 -7.098 1.00 93.38 93 PHE A CA 1
ATOM 712 C C . PHE A 1 93 ? 6.422 -7.206 -7.155 1.00 93.38 93 PHE A C 1
ATOM 714 O O . PHE A 1 93 ? 6.988 -7.256 -8.244 1.00 93.38 93 PHE A O 1
ATOM 721 N N . GLU A 1 94 ? 7.090 -7.212 -5.998 1.00 92.81 94 GLU A N 1
ATOM 722 C CA . GLU A 1 94 ? 8.549 -7.320 -5.894 1.00 92.81 94 GLU A CA 1
ATOM 723 C C . GLU A 1 94 ? 9.083 -8.562 -6.605 1.00 92.81 94 GLU A C 1
ATOM 725 O O . GLU A 1 94 ? 9.991 -8.462 -7.424 1.00 92.81 94 GLU A O 1
ATOM 730 N N . ALA A 1 95 ? 8.473 -9.724 -6.368 1.00 91.00 95 ALA A N 1
ATOM 731 C CA . ALA A 1 95 ? 8.874 -10.965 -7.022 1.00 91.00 95 ALA A CA 1
ATOM 732 C C . ALA A 1 95 ? 8.694 -10.931 -8.554 1.00 91.00 95 ALA A C 1
ATOM 734 O O . ALA A 1 95 ? 9.475 -11.559 -9.267 1.00 91.00 95 ALA A O 1
ATOM 735 N N . LEU A 1 96 ? 7.694 -10.204 -9.072 1.00 90.62 96 LEU A N 1
ATOM 736 C CA . LEU A 1 96 ? 7.480 -10.045 -10.520 1.00 90.62 96 LEU A CA 1
ATOM 737 C C . LEU A 1 96 ? 8.508 -9.118 -11.187 1.00 90.62 96 LEU A C 1
ATOM 739 O O . LEU A 1 96 ? 8.693 -9.200 -12.402 1.00 90.62 96 LEU A O 1
ATOM 743 N N . HIS A 1 97 ? 9.141 -8.238 -10.407 1.00 91.12 97 HIS A N 1
ATOM 744 C CA . HIS A 1 97 ? 10.042 -7.182 -10.875 1.00 91.12 97 HIS A CA 1
ATOM 745 C C . HIS A 1 97 ? 11.403 -7.200 -10.168 1.00 91.12 97 HIS A C 1
ATOM 747 O O . HIS A 1 97 ? 12.065 -6.166 -10.079 1.00 91.12 97 HIS A O 1
ATOM 753 N N . ALA A 1 98 ? 11.829 -8.359 -9.661 1.00 88.88 98 ALA A N 1
ATOM 754 C CA . ALA A 1 98 ? 13.037 -8.495 -8.845 1.00 88.88 98 ALA A CA 1
ATOM 755 C C . ALA A 1 98 ? 14.322 -8.062 -9.576 1.00 88.88 98 ALA A C 1
ATOM 757 O O . ALA A 1 98 ? 15.318 -7.726 -8.950 1.00 88.88 98 ALA A O 1
ATOM 758 N N . ASP A 1 99 ? 14.305 -8.069 -10.907 1.00 87.69 99 ASP A N 1
ATOM 759 C CA . ASP A 1 99 ? 15.404 -7.638 -11.767 1.00 87.69 99 ASP A CA 1
ATOM 760 C C . ASP A 1 99 ? 15.464 -6.113 -11.982 1.00 87.69 99 ASP A C 1
ATOM 762 O O . ASP A 1 99 ? 16.480 -5.590 -12.433 1.00 87.69 99 ASP A O 1
ATOM 766 N N . GLN A 1 100 ? 14.372 -5.404 -11.688 1.00 89.56 100 GLN A N 1
ATOM 767 C CA . GLN A 1 100 ? 14.206 -3.965 -11.929 1.00 89.56 100 GLN A CA 1
ATOM 768 C C . GLN A 1 100 ? 14.156 -3.162 -10.635 1.00 89.56 100 GLN A C 1
ATOM 770 O O . GLN A 1 100 ? 14.585 -2.009 -10.585 1.00 89.56 100 GLN A O 1
ATOM 775 N N . LEU A 1 101 ? 13.593 -3.768 -9.596 1.00 86.44 101 LEU A N 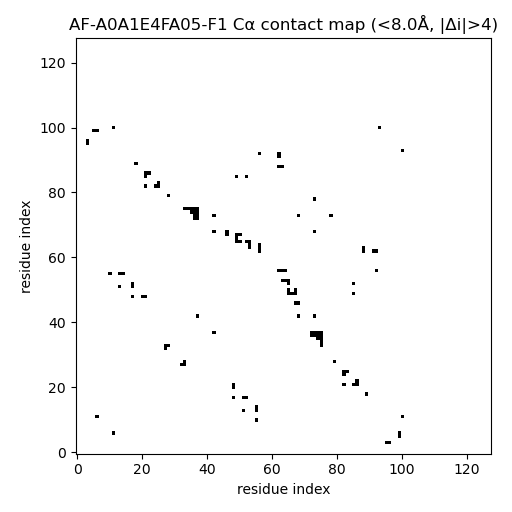1
ATOM 776 C CA . LEU A 1 101 ? 13.609 -3.264 -8.240 1.00 86.44 101 LEU A CA 1
ATOM 777 C C . LEU A 1 101 ? 14.957 -3.675 -7.658 1.00 86.44 101 LEU A C 1
ATOM 779 O O . LEU A 1 101 ? 15.119 -4.786 -7.166 1.00 86.44 101 LEU A O 1
ATOM 783 N N . GLY A 1 102 ? 15.951 -2.801 -7.815 1.00 74.38 102 GLY A N 1
ATOM 784 C CA . GLY A 1 102 ? 17.252 -2.976 -7.176 1.00 74.38 102 GLY A CA 1
ATOM 785 C C . GLY A 1 102 ? 17.141 -3.048 -5.644 1.00 74.38 102 GLY A C 1
ATOM 786 O O . GLY A 1 102 ? 16.035 -3.028 -5.090 1.00 74.38 102 GLY A O 1
ATOM 787 N N . PRO A 1 103 ? 18.283 -3.105 -4.938 1.00 69.44 103 PRO A N 1
ATOM 788 C CA . PRO A 1 103 ? 18.300 -2.984 -3.486 1.00 69.44 103 PRO A CA 1
ATOM 789 C C . PRO A 1 103 ? 17.509 -1.749 -3.045 1.00 69.44 103 PRO A C 1
ATOM 791 O O . PRO A 1 103 ? 17.427 -0.762 -3.785 1.00 69.44 103 PRO A O 1
ATOM 794 N N . TRP A 1 104 ? 16.915 -1.817 -1.852 1.00 64.06 104 TRP A N 1
ATOM 795 C CA . TRP A 1 104 ? 16.385 -0.618 -1.207 1.00 64.06 104 TRP A CA 1
ATOM 796 C C . TRP A 1 104 ? 17.484 0.455 -1.247 1.00 64.06 104 TRP A C 1
ATOM 798 O O . TRP A 1 104 ? 18.627 0.103 -0.952 1.00 64.06 104 TRP A O 1
ATOM 808 N N . PRO A 1 105 ? 17.202 1.702 -1.669 1.00 61.91 105 PRO A N 1
ATOM 809 C CA . PRO A 1 105 ? 18.182 2.766 -1.504 1.00 61.91 105 PRO A CA 1
ATOM 810 C C . PRO A 1 105 ? 18.496 2.830 -0.011 1.00 61.91 105 PRO A C 1
ATOM 812 O O . PRO A 1 105 ? 17.581 3.073 0.776 1.00 61.91 105 PRO A O 1
ATOM 815 N N . ASP A 1 106 ? 19.728 2.486 0.370 1.00 56.81 106 ASP A N 1
ATOM 816 C CA . ASP A 1 106 ? 20.145 2.452 1.769 1.00 56.81 106 ASP A CA 1
ATOM 817 C C . ASP A 1 106 ? 19.702 3.757 2.449 1.00 56.81 106 ASP A C 1
ATOM 819 O O . ASP A 1 106 ? 19.764 4.831 1.845 1.00 56.81 106 ASP A O 1
ATOM 823 N N . GLU A 1 107 ? 19.217 3.673 3.692 1.00 51.97 107 GLU A N 1
ATOM 824 C CA . GLU A 1 107 ? 18.740 4.832 4.471 1.00 51.97 107 GLU A CA 1
ATOM 825 C C . GLU A 1 107 ? 19.812 5.934 4.650 1.00 51.97 107 GLU A C 1
ATOM 827 O O . GLU A 1 107 ? 19.498 7.017 5.136 1.00 51.97 107 GLU A O 1
ATOM 832 N N . ASP A 1 108 ? 21.048 5.678 4.210 1.00 50.25 108 ASP A N 1
ATOM 833 C CA . ASP A 1 108 ? 22.174 6.611 4.171 1.00 50.25 108 ASP A CA 1
ATOM 834 C C . ASP A 1 108 ? 22.146 7.593 2.981 1.00 50.25 108 ASP A C 1
ATOM 836 O O . ASP A 1 108 ? 22.882 8.581 2.994 1.00 50.25 108 ASP A O 1
ATOM 840 N N . ASP A 1 109 ? 21.295 7.386 1.969 1.00 50.38 109 ASP A N 1
ATOM 841 C CA . ASP A 1 109 ? 21.009 8.406 0.947 1.00 50.38 109 ASP A CA 1
ATOM 842 C C . ASP A 1 109 ? 20.019 9.438 1.525 1.00 50.38 109 ASP A C 1
ATOM 844 O O . ASP A 1 109 ? 18.878 9.571 1.078 1.00 50.38 109 ASP A O 1
ATOM 848 N N . ASP A 1 110 ? 20.447 10.162 2.566 1.00 47.88 110 ASP A N 1
ATOM 849 C CA . ASP A 1 110 ? 19.728 11.311 3.112 1.00 47.88 110 ASP A CA 1
ATOM 850 C C . ASP A 1 110 ? 19.619 12.391 2.014 1.00 47.88 110 ASP A C 1
ATOM 852 O O . ASP A 1 110 ? 20.614 13.033 1.656 1.00 47.88 110 ASP A O 1
ATOM 856 N N . PRO A 1 111 ? 18.421 12.669 1.459 1.00 48.06 111 PRO A N 1
ATOM 857 C CA . PRO A 1 111 ? 18.248 13.756 0.499 1.00 48.06 111 PRO A CA 1
ATOM 858 C C . PRO A 1 111 ? 18.398 15.148 1.151 1.00 48.06 111 PRO A C 1
ATOM 860 O O . PRO A 1 111 ? 18.193 16.165 0.476 1.00 48.06 111 PRO A O 1
ATOM 863 N N . GLY A 1 112 ? 18.713 15.210 2.450 1.00 48.47 112 GLY A N 1
ATOM 864 C CA . GLY A 1 112 ? 18.934 16.412 3.240 1.00 48.47 112 GLY A CA 1
ATOM 865 C C . GLY A 1 112 ? 20.264 17.130 3.003 1.00 48.47 112 GLY A C 1
ATOM 866 O O . GLY A 1 112 ? 20.320 18.338 3.238 1.00 48.47 112 GLY A O 1
ATOM 867 N N . ASP A 1 113 ? 21.304 16.474 2.477 1.00 49.38 113 ASP A N 1
ATOM 868 C CA . ASP A 1 113 ? 22.666 17.043 2.510 1.00 49.38 113 ASP A CA 1
ATOM 869 C C . ASP A 1 113 ? 23.125 17.763 1.226 1.00 49.38 113 ASP A C 1
ATOM 871 O O . ASP A 1 113 ? 24.306 17.765 0.894 1.00 49.38 113 ASP A O 1
ATOM 875 N N . ASN A 1 114 ? 22.223 18.374 0.434 1.00 52.09 114 ASN A N 1
ATOM 876 C CA . ASN A 1 114 ? 22.693 19.172 -0.719 1.00 52.09 114 ASN A CA 1
ATOM 877 C C . ASN A 1 114 ? 21.772 20.274 -1.286 1.00 52.09 114 ASN A C 1
ATOM 879 O O . ASN A 1 114 ? 21.800 20.548 -2.490 1.00 52.09 114 ASN A O 1
ATOM 883 N N . ARG A 1 115 ? 20.941 20.954 -0.476 1.00 47.06 115 ARG A N 1
ATOM 884 C CA . ARG A 1 115 ? 20.070 22.041 -1.002 1.00 47.06 115 ARG A CA 1
ATOM 885 C C . ARG A 1 115 ? 20.008 23.361 -0.242 1.00 47.06 115 ARG A C 1
ATOM 887 O O . ARG A 1 115 ? 19.071 24.126 -0.454 1.00 47.06 115 ARG A O 1
ATOM 894 N N . PHE A 1 116 ? 21.045 23.719 0.506 1.00 48.31 116 PHE A N 1
ATOM 895 C CA . PHE A 1 116 ? 21.283 25.133 0.793 1.00 48.31 116 PHE A CA 1
ATOM 896 C C . PHE A 1 116 ? 22.757 25.465 0.559 1.00 48.31 116 PHE A C 1
ATOM 898 O O . PHE A 1 116 ? 23.602 24.927 1.272 1.00 48.31 116 PHE A O 1
ATOM 905 N N . PRO A 1 117 ? 23.110 26.338 -0.410 1.00 55.56 117 PRO A N 1
ATOM 906 C CA . PRO A 1 117 ? 24.424 26.959 -0.356 1.00 55.56 117 PRO A CA 1
ATOM 907 C C . PRO A 1 117 ? 24.542 27.669 1.002 1.00 55.56 117 PRO A C 1
ATOM 909 O O . PRO A 1 117 ? 23.537 28.212 1.481 1.00 55.56 117 PRO A O 1
ATOM 912 N N . PRO A 1 118 ? 25.725 27.674 1.641 1.00 52.16 118 PRO A N 1
ATOM 913 C CA . PRO A 1 118 ? 25.914 28.427 2.868 1.00 52.16 118 PRO A CA 1
ATOM 914 C C . PRO A 1 118 ? 25.483 29.870 2.605 1.00 52.16 118 PRO A C 1
ATOM 916 O O . PRO A 1 118 ? 26.004 30.527 1.701 1.00 52.16 118 PRO A O 1
ATOM 919 N N . ARG A 1 119 ? 24.492 30.357 3.362 1.00 50.12 119 ARG A N 1
ATOM 920 C CA . ARG A 1 119 ? 24.190 31.786 3.404 1.00 50.12 119 ARG A CA 1
ATOM 921 C C . ARG A 1 119 ? 25.448 32.477 3.908 1.00 50.12 119 ARG A C 1
ATOM 923 O O . ARG A 1 119 ? 25.768 32.415 5.090 1.00 50.12 119 ARG A O 1
ATOM 930 N N . SER A 1 120 ? 26.170 33.116 3.002 1.00 57.41 120 SER A N 1
ATOM 931 C CA . SER A 1 120 ? 27.163 34.126 3.329 1.00 57.41 120 SER A CA 1
ATOM 932 C C . SER A 1 120 ? 26.433 35.362 3.863 1.00 57.41 120 SER A C 1
ATOM 934 O O . SER A 1 120 ? 26.341 36.377 3.175 1.00 57.41 120 SER A O 1
ATOM 936 N N . ASP A 1 121 ? 25.874 35.266 5.071 1.00 52.97 121 ASP A N 1
ATOM 937 C CA . ASP A 1 121 ? 25.398 36.423 5.825 1.00 52.97 121 ASP A CA 1
ATOM 938 C C . ASP A 1 121 ? 26.619 37.083 6.467 1.00 52.97 121 ASP A C 1
ATOM 940 O O . ASP A 1 121 ? 26.977 36.858 7.623 1.00 52.97 121 ASP A O 1
ATOM 944 N N . GLY A 1 122 ? 27.301 37.893 5.658 1.00 59.16 122 GLY A N 1
ATOM 945 C CA . GLY A 1 122 ? 28.221 38.904 6.147 1.00 59.16 122 GLY A CA 1
ATOM 946 C C . GLY A 1 122 ? 27.429 39.985 6.875 1.00 59.16 122 GLY A C 1
ATOM 947 O O . GLY A 1 122 ? 27.008 40.962 6.262 1.00 59.16 122 GLY A O 1
ATOM 948 N N . LEU A 1 123 ? 27.232 39.815 8.180 1.00 63.25 123 LEU A N 1
ATOM 949 C CA . LEU A 1 123 ? 26.855 40.910 9.066 1.00 63.25 123 LEU A CA 1
ATOM 950 C C . LEU A 1 123 ? 28.114 41.395 9.800 1.00 63.25 123 LEU A C 1
ATOM 952 O O . LEU A 1 123 ? 28.768 40.590 10.465 1.00 63.25 123 LEU A O 1
ATOM 956 N N . PRO A 1 124 ? 28.493 42.681 9.689 1.00 58.72 124 PRO A N 1
ATOM 957 C CA . PRO A 1 124 ? 29.589 43.227 10.476 1.00 58.72 124 PRO A CA 1
ATOM 958 C C . PRO A 1 124 ? 29.189 43.297 11.957 1.00 58.72 124 PRO A C 1
ATOM 960 O O . PRO A 1 124 ? 28.131 43.823 12.307 1.00 58.72 124 PRO A O 1
ATOM 963 N N . SER A 1 125 ? 30.055 42.765 12.821 1.00 59.38 125 SER A N 1
ATOM 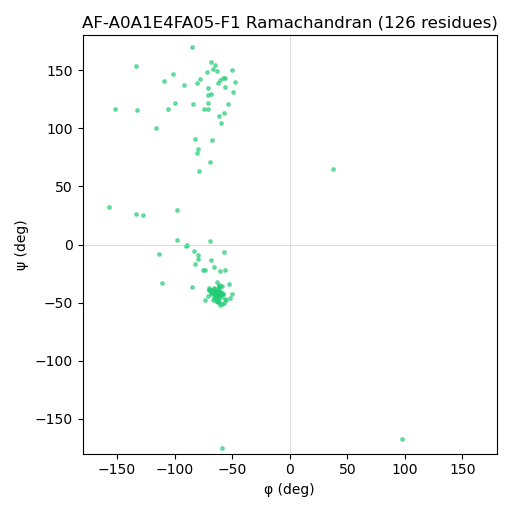964 C CA . SER A 1 125 ? 29.942 42.853 14.279 1.00 59.38 125 SER A CA 1
ATOM 965 C C . SER A 1 125 ? 29.865 44.316 14.739 1.00 59.38 125 SER A C 1
ATOM 967 O O . SER A 1 125 ? 30.674 45.130 14.285 1.00 59.38 125 SER A O 1
ATOM 969 N N . PRO A 1 126 ? 28.959 44.682 15.665 1.00 60.00 126 PRO A N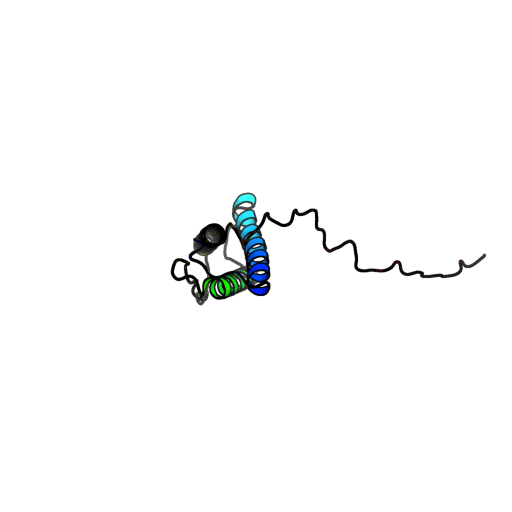 1
ATOM 970 C CA . PRO A 1 126 ? 28.994 45.996 16.283 1.00 60.00 126 PRO A CA 1
ATOM 971 C C . PRO A 1 126 ? 30.151 46.028 17.288 1.00 60.00 126 PRO A C 1
ATOM 973 O O . PRO A 1 126 ? 30.163 45.277 18.263 1.00 60.00 126 PRO A O 1
ATOM 976 N N . HIS A 1 127 ? 31.137 46.886 17.038 1.00 52.94 127 HIS A N 1
ATOM 977 C CA . HIS A 1 127 ? 32.104 47.272 18.058 1.00 52.94 127 HIS A CA 1
ATOM 978 C C . HIS A 1 127 ? 31.397 48.164 19.088 1.00 52.94 127 HIS A C 1
ATOM 980 O O . HIS A 1 127 ? 30.837 49.200 18.724 1.00 52.94 127 HIS A O 1
ATOM 986 N N . ILE A 1 128 ? 31.420 47.731 20.350 1.00 54.66 128 ILE A N 1
ATOM 987 C CA . ILE A 1 128 ? 31.284 48.589 21.535 1.00 54.66 128 ILE A CA 1
ATOM 988 C C . ILE A 1 128 ? 32.701 48.915 22.002 1.00 54.66 128 ILE A C 1
ATOM 990 O O . ILE A 1 128 ? 33.531 47.974 21.992 1.00 54.66 128 ILE A O 1
#

Secondary structure (DSSP, 8-state):
---SPPPPHHHHHHHHHHHHHHHHHHHHHHHH---SPPPHHHHHHHHHHHHHHHHHHTT-TTSPP-----SS---HHHHHHHHHHHHHHHHHHHHHTTTTS-S---TT--TTTTS-------PPPPP-

Mean predicted aligned error: 10.68 Å

Foldseek 3Di:
DQPDDAADPVLLVLLLVLVVLLVVLVCCCVPPVDDDFDDPVVLVSLQVSLVSLCVSCVRPPPADRDDHPPDPTQHPVNSVVSSVSSVVRSVVVCVSCVVNNPPDPPPVVPVPPDPDDPPPPPDDDDDD

Sequence (128 aa):
MNLHPPLSPRALAGYWRLRVEVDAFASVLEDRKPSGALGHPTIEALESVCRRANALFCRHADLPHFAALTAPALNQADFIILVARLGAALRRFEALHADQLGPWPDEDDDPGDNRFPPRSDGLPSPHI

Radius of gyration: 20.65 Å; Cα contacts (8 Å, |Δi|>4): 66; chains: 1; bounding box: 51×63×42 Å

pLDDT: mean 81.26, std 16.02, range [43.72, 96.62]

Nearest PDB structures (foldseek):
  3mfn-assembly1_C  TM=2.503E-01  e=2.238E+00  Dyadobacter fermentans DSM 18053
  3nvo-assembly1_A  TM=3.359E-01  e=6.033E+00  Salmonella enterica subsp. enterica serovar Typhimurium
  3fzf-assembly2_B  TM=2.399E-01  e=3.291E+00  Homo sapiens
  3fzh-assembly2_B  TM=2.408E-01  e=4.102E+00  Homo sapiens

Solvent-accessible surface area (backbone atoms only — not comparable to full-atom values): 8301 Å² total; per-residue (Å²): 131,84,90,56,81,83,76,48,74,67,51,50,56,49,47,54,56,50,48,57,55,49,52,55,54,48,50,46,54,72,76,60,61,76,77,68,77,65,52,69,71,58,54,53,51,49,44,51,50,36,53,52,49,35,66,70,38,72,86,39,91,91,50,76,79,60,78,80,81,80,63,97,72,61,47,56,66,57,49,54,53,49,53,54,51,49,51,52,45,49,56,49,53,43,68,70,37,57,90,74,54,64,77,76,80,58,88,83,74,57,88,76,83,79,83,72,80,82,80,82,76,83,69,82,79,84,85,129